Protein AF-N4WQI9-F1 (afdb_monomer_lite)

Organism: Cochliobolus heterostrophus (strain C4 / ATCC 48331 / race T) (NCBI:txid665024)

pLDDT: mean 83.62, std 10.81, range [50.0, 94.56]

Foldseek 3Di:
DDLVLLVVLLVCVVVVHDLVVSCVVVVHDSVCCCVQRVVVCVPPVDNDDDDDDDDDDPDDPVVVPPDD

Structure (mmCIF, N/CA/C/O backbone):
data_AF-N4WQI9-F1
#
_entry.id   AF-N4WQI9-F1
#
loop_
_atom_site.group_PDB
_atom_site.id
_atom_site.type_symbol
_atom_site.label_atom_id
_atom_site.label_alt_id
_atom_site.label_comp_id
_atom_site.label_asym_id
_atom_site.label_entity_id
_atom_site.label_seq_id
_atom_site.pdbx_PDB_ins_code
_atom_site.Cartn_x
_atom_site.Cartn_y
_atom_site.Cartn_z
_atom_site.occupancy
_atom_site.B_iso_or_equiv
_atom_site.auth_seq_id
_atom_site.auth_comp_id
_atom_site.auth_asym_id
_atom_site.auth_atom_id
_atom_site.pdbx_PDB_model_num
ATOM 1 N N . MET A 1 1 ? 7.884 7.632 3.432 1.00 77.88 1 MET A N 1
ATOM 2 C CA . MET A 1 1 ? 7.310 6.508 4.197 1.00 77.88 1 MET A CA 1
ATOM 3 C C . MET A 1 1 ? 8.201 5.313 3.958 1.00 77.88 1 MET A C 1
ATOM 5 O O . MET A 1 1 ? 8.491 5.040 2.798 1.00 77.88 1 MET A O 1
ATOM 9 N N . THR A 1 2 ? 8.715 4.695 5.014 1.00 88.88 2 THR A N 1
ATOM 10 C CA . THR A 1 2 ? 9.657 3.570 4.894 1.00 88.88 2 THR A CA 1
ATOM 11 C C . THR A 1 2 ? 8.927 2.287 4.487 1.00 88.88 2 THR A C 1
ATOM 13 O O . THR A 1 2 ? 7.703 2.217 4.610 1.00 88.88 2 THR A O 1
ATOM 16 N N . MET A 1 3 ? 9.652 1.265 4.014 1.00 87.88 3 MET A N 1
ATOM 17 C CA . MET A 1 3 ? 9.049 -0.047 3.717 1.00 87.88 3 MET A CA 1
ATOM 18 C C . MET A 1 3 ? 8.352 -0.639 4.946 1.00 87.88 3 MET A C 1
ATOM 20 O O . MET A 1 3 ? 7.181 -0.984 4.872 1.00 87.88 3 MET A O 1
ATOM 24 N N . TYR A 1 4 ? 9.002 -0.590 6.109 1.00 90.56 4 TYR A N 1
ATOM 25 C CA . TYR A 1 4 ? 8.414 -1.048 7.370 1.00 90.56 4 TYR A CA 1
ATOM 26 C C . TYR A 1 4 ? 7.070 -0.372 7.703 1.00 90.56 4 TYR A C 1
ATOM 28 O O . TYR A 1 4 ? 6.099 -1.033 8.072 1.00 90.56 4 TYR A O 1
ATOM 36 N N . GLN A 1 5 ? 6.972 0.950 7.516 1.00 90.31 5 GLN A N 1
ATOM 37 C CA . GLN A 1 5 ? 5.716 1.684 7.722 1.00 90.31 5 GLN A CA 1
ATOM 38 C C . GLN A 1 5 ? 4.623 1.246 6.736 1.00 90.31 5 GLN A C 1
ATOM 40 O O . GLN A 1 5 ? 3.451 1.189 7.109 1.00 90.31 5 GLN A O 1
ATOM 45 N N . ARG A 1 6 ? 4.991 0.918 5.490 1.00 89.44 6 ARG A N 1
ATOM 46 C CA . ARG A 1 6 ? 4.062 0.404 4.472 1.00 89.44 6 ARG A CA 1
ATOM 47 C C . ARG A 1 6 ? 3.503 -0.961 4.860 1.00 89.44 6 ARG A C 1
ATOM 49 O O . ARG A 1 6 ? 2.290 -1.140 4.801 1.00 89.44 6 ARG A O 1
ATOM 56 N N . ASP A 1 7 ? 4.354 -1.864 5.330 1.00 90.12 7 ASP A N 1
ATOM 57 C CA . ASP A 1 7 ? 3.943 -3.218 5.715 1.00 90.12 7 ASP A CA 1
ATOM 58 C C . ASP A 1 7 ? 3.043 -3.206 6.962 1.00 90.12 7 ASP A C 1
ATOM 60 O O . ASP A 1 7 ? 2.046 -3.926 7.029 1.00 90.12 7 ASP A O 1
ATOM 64 N N . ILE A 1 8 ? 3.326 -2.342 7.949 1.00 92.75 8 ILE A N 1
ATOM 65 C CA . ILE A 1 8 ? 2.406 -2.138 9.084 1.00 92.75 8 ILE A CA 1
ATOM 66 C C . ILE A 1 8 ? 1.077 -1.560 8.604 1.00 92.75 8 ILE A C 1
ATOM 68 O O . ILE A 1 8 ? 0.023 -2.008 9.046 1.00 92.75 8 ILE A O 1
ATOM 72 N N . THR A 1 9 ? 1.115 -0.574 7.708 1.00 91.25 9 THR A N 1
ATOM 73 C CA . THR A 1 9 ? -0.105 0.059 7.204 1.00 91.25 9 THR A CA 1
ATOM 74 C C . THR A 1 9 ? -1.021 -0.956 6.522 1.00 91.25 9 THR A C 1
ATOM 76 O O . THR A 1 9 ? -2.216 -0.966 6.801 1.00 91.25 9 THR A O 1
ATOM 79 N N . ILE A 1 10 ? -0.479 -1.836 5.676 1.00 89.62 10 ILE A N 1
ATOM 80 C CA . ILE A 1 10 ? -1.271 -2.887 5.021 1.00 89.62 10 ILE A CA 1
ATOM 81 C C . ILE A 1 10 ? -1.915 -3.801 6.053 1.00 89.62 10 ILE A C 1
ATOM 83 O O . ILE A 1 10 ? -3.114 -4.044 5.964 1.00 89.62 10 ILE A O 1
ATOM 87 N N . ARG A 1 11 ? -1.159 -4.248 7.063 1.00 91.31 11 ARG A N 1
ATOM 88 C CA . ARG A 1 11 ? -1.712 -5.081 8.139 1.00 91.31 11 ARG A CA 1
ATOM 89 C C . ARG A 1 11 ? -2.843 -4.380 8.890 1.00 91.31 11 ARG A C 1
ATOM 91 O O . ARG A 1 11 ? -3.836 -5.019 9.208 1.00 91.31 11 ARG A O 1
ATOM 98 N N . MET A 1 12 ? -2.726 -3.075 9.140 1.00 92.56 12 MET A N 1
ATOM 99 C CA . MET A 1 12 ? -3.801 -2.302 9.769 1.00 92.56 12 MET A CA 1
ATOM 100 C C . MET A 1 12 ? -5.049 -2.228 8.886 1.00 92.56 12 MET A C 1
ATOM 102 O O . MET A 1 12 ? -6.145 -2.461 9.383 1.00 92.56 12 MET A O 1
ATOM 106 N N . LEU A 1 13 ? -4.889 -1.956 7.588 1.00 89.56 13 LEU A N 1
ATOM 107 C CA . LEU A 1 13 ? -6.009 -1.906 6.642 1.00 89.56 13 LEU A CA 1
ATOM 108 C C . LEU A 1 13 ? -6.685 -3.277 6.484 1.00 89.56 13 LEU A C 1
ATOM 110 O O . LEU A 1 13 ? -7.908 -3.360 6.470 1.00 89.56 13 LEU A O 1
ATOM 114 N N . GLN A 1 14 ? -5.904 -4.358 6.418 1.00 89.00 14 GLN A N 1
ATOM 115 C CA . GLN A 1 14 ? -6.420 -5.733 6.392 1.00 89.00 14 GLN A CA 1
ATOM 116 C C . GLN A 1 14 ? -7.131 -6.112 7.696 1.00 89.00 14 GLN A C 1
ATOM 118 O O . GLN A 1 14 ? -8.090 -6.874 7.669 1.00 89.00 14 GLN A O 1
ATOM 123 N N . GLY A 1 15 ? -6.692 -5.551 8.823 1.00 92.00 15 GLY A N 1
ATOM 124 C CA . GLY A 1 15 ? -7.359 -5.671 10.118 1.00 92.00 15 GLY A CA 1
ATOM 125 C C . GLY A 1 15 ? -8.615 -4.806 10.271 1.00 92.00 15 GLY A C 1
ATOM 126 O O . GLY A 1 15 ? -9.176 -4.773 11.360 1.00 92.00 15 GLY A O 1
ATOM 127 N N . GLY A 1 16 ? -9.047 -4.095 9.222 1.00 91.88 16 GLY A N 1
ATOM 128 C CA . GLY A 1 16 ? -10.267 -3.283 9.226 1.00 91.88 16 GLY A CA 1
ATOM 129 C C . GLY A 1 16 ? -10.087 -1.832 9.678 1.00 91.88 16 GLY A C 1
ATOM 130 O O . GLY A 1 16 ? -11.079 -1.116 9.789 1.00 91.88 16 GLY A O 1
ATOM 131 N N . ALA A 1 17 ? -8.854 -1.368 9.913 1.00 93.00 17 ALA A N 1
ATOM 132 C CA . ALA A 1 17 ? -8.614 0.039 10.222 1.00 93.00 17 ALA A CA 1
ATOM 133 C C . ALA A 1 17 ? -8.990 0.931 9.031 1.00 93.00 17 ALA A C 1
ATO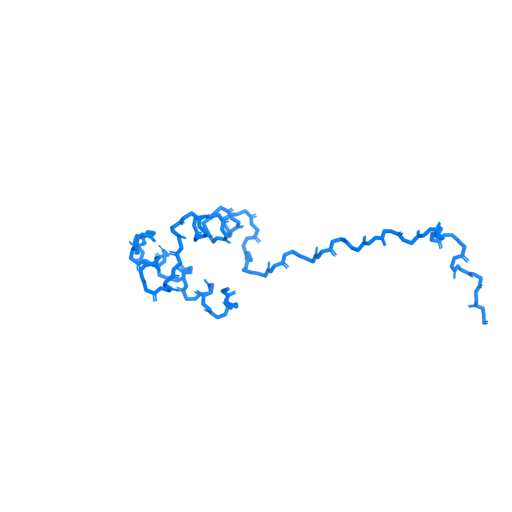M 135 O O . ALA A 1 17 ? -8.730 0.609 7.867 1.00 93.00 17 ALA A O 1
ATOM 136 N N . THR A 1 18 ? -9.549 2.097 9.323 1.00 92.12 18 THR A N 1
ATOM 137 C CA . THR A 1 18 ? -9.905 3.081 8.303 1.00 92.12 18 THR A CA 1
ATOM 138 C C . THR A 1 18 ? -8.670 3.820 7.785 1.00 92.12 18 THR A C 1
ATOM 140 O O . THR A 1 18 ? -7.648 3.969 8.462 1.00 92.12 18 THR A O 1
ATOM 143 N N . LEU A 1 19 ? -8.774 4.373 6.573 1.00 91.31 19 LEU A N 1
ATOM 144 C CA . LEU A 1 19 ? -7.707 5.191 5.985 1.00 91.31 19 LEU A CA 1
ATOM 145 C C . LEU A 1 19 ? -7.341 6.403 6.860 1.00 91.31 19 LEU A C 1
ATOM 147 O O . LEU A 1 19 ? -6.178 6.802 6.876 1.00 91.31 19 LEU A O 1
ATOM 151 N N . SER A 1 20 ? -8.311 6.977 7.579 1.00 92.69 20 SER A N 1
ATOM 152 C CA . SER A 1 20 ? -8.110 8.159 8.428 1.00 92.69 20 SER A CA 1
ATOM 153 C C . SER A 1 20 ? -7.329 7.833 9.708 1.00 92.69 20 SER A C 1
ATOM 155 O O . SER A 1 20 ? -6.413 8.565 10.089 1.00 92.69 20 SER A O 1
ATOM 157 N N . GLU A 1 21 ? -7.609 6.690 10.335 1.00 93.69 21 GLU A N 1
ATOM 158 C CA . GLU A 1 21 ? -6.873 6.221 11.519 1.00 93.69 21 GLU A CA 1
ATOM 159 C C . GLU A 1 21 ? -5.414 5.918 11.180 1.00 93.69 21 GLU A C 1
ATOM 161 O O . GLU A 1 21 ? -4.488 6.340 11.878 1.00 93.69 21 GLU A O 1
ATOM 166 N N . VAL A 1 22 ? -5.191 5.236 10.057 1.00 93.25 22 VAL A N 1
ATOM 167 C CA . VAL A 1 22 ? -3.846 4.952 9.555 1.00 93.25 22 VAL A CA 1
ATOM 168 C C . VAL A 1 22 ? -3.111 6.252 9.202 1.00 93.25 22 VAL A C 1
ATOM 170 O O . VAL A 1 22 ? -1.943 6.416 9.559 1.00 93.25 22 VAL A O 1
ATOM 173 N N . ALA A 1 23 ? -3.783 7.190 8.528 1.00 92.62 23 ALA A N 1
ATOM 174 C CA . ALA A 1 23 ? -3.239 8.505 8.186 1.00 92.62 23 ALA A CA 1
ATOM 175 C C . ALA A 1 23 ? -2.762 9.265 9.422 1.00 92.62 23 ALA A C 1
ATOM 177 O O . ALA A 1 23 ? -1.627 9.751 9.449 1.00 92.62 23 ALA A O 1
ATOM 178 N N . THR A 1 24 ? -3.597 9.283 10.457 1.00 94.56 24 THR A N 1
ATOM 179 C CA . THR A 1 24 ? -3.303 9.915 11.743 1.00 94.56 24 THR A CA 1
ATOM 180 C C . THR A 1 24 ? -2.100 9.258 12.414 1.00 94.56 24 THR A C 1
ATOM 182 O O . THR A 1 24 ? -1.155 9.947 12.792 1.00 94.56 24 THR A O 1
ATOM 185 N N . LYS A 1 25 ? -2.062 7.920 12.473 1.00 93.19 25 LYS A N 1
ATOM 186 C CA . LYS A 1 25 ? -0.975 7.172 13.122 1.00 93.19 25 LYS A CA 1
ATOM 187 C C . LYS A 1 25 ? 0.398 7.417 12.495 1.00 93.19 25 LYS A C 1
ATOM 189 O O . LYS A 1 25 ? 1.396 7.473 13.207 1.00 93.19 25 LYS A O 1
ATOM 194 N N . PHE A 1 26 ? 0.466 7.531 11.171 1.00 91.00 26 PHE A N 1
ATOM 195 C CA . PHE A 1 26 ? 1.734 7.713 10.456 1.00 91.00 26 PHE A CA 1
ATOM 196 C C . PHE A 1 26 ? 2.037 9.171 10.091 1.00 91.00 26 PHE A C 1
ATOM 198 O O . PHE A 1 26 ? 3.072 9.429 9.466 1.00 91.00 26 PHE A O 1
ATOM 205 N N . GLY A 1 27 ? 1.159 10.116 10.445 1.00 92.38 27 GLY A N 1
ATOM 206 C CA . GLY A 1 27 ? 1.294 11.528 10.085 1.00 92.38 27 GLY A CA 1
ATOM 207 C C . GLY A 1 27 ? 1.346 11.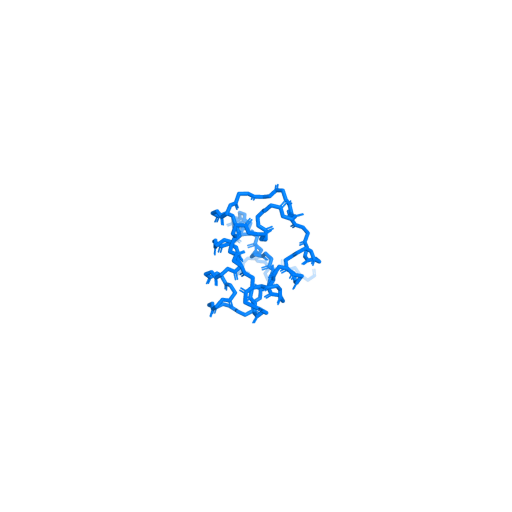737 8.569 1.00 92.38 27 GLY A C 1
ATOM 208 O O . GLY A 1 27 ? 2.214 12.448 8.056 1.00 92.38 27 GLY A O 1
ATOM 209 N N . ARG A 1 28 ? 0.484 11.043 7.815 1.00 90.19 28 ARG A N 1
ATOM 210 C CA . ARG A 1 28 ? 0.451 11.093 6.343 1.00 90.19 28 ARG A CA 1
ATOM 211 C C . ARG A 1 28 ? -0.927 11.457 5.830 1.00 90.19 28 ARG A C 1
ATOM 213 O O . ARG A 1 28 ? -1.930 11.131 6.441 1.00 90.19 28 ARG A O 1
ATOM 220 N N . ALA A 1 29 ? -0.968 12.079 4.654 1.00 91.50 29 ALA A N 1
ATOM 221 C CA . ALA A 1 29 ? -2.228 12.373 3.990 1.00 91.50 29 ALA A CA 1
ATOM 222 C C . ALA A 1 29 ? -2.974 11.068 3.624 1.00 91.50 29 ALA A C 1
ATOM 224 O O . ALA A 1 29 ? -2.344 10.161 3.060 1.00 91.50 29 ALA A O 1
ATOM 225 N N . PRO A 1 30 ? -4.301 10.983 3.838 1.00 90.56 30 PRO A N 1
ATOM 226 C CA . PRO A 1 30 ? -5.100 9.809 3.470 1.00 90.56 30 PRO A CA 1
ATOM 227 C C . PRO A 1 30 ? -4.956 9.418 1.993 1.00 90.56 30 PRO A C 1
ATOM 229 O O . PRO A 1 30 ? -4.845 8.239 1.661 1.00 90.56 30 PRO A O 1
ATOM 232 N N . SER A 1 31 ? -4.845 10.409 1.101 1.00 91.06 31 SER A N 1
ATOM 233 C CA . SER A 1 31 ? -4.619 10.208 -0.338 1.00 91.06 31 SER A CA 1
ATOM 234 C C . SER A 1 31 ? -3.310 9.473 -0.645 1.00 91.06 31 SER A C 1
ATOM 236 O O . SER A 1 31 ? -3.238 8.677 -1.584 1.00 91.06 31 SER A O 1
ATOM 238 N N . THR A 1 32 ? -2.273 9.697 0.167 1.00 87.88 32 THR A N 1
ATOM 239 C CA . THR A 1 32 ? -0.980 9.020 0.025 1.00 87.88 32 THR A CA 1
ATOM 240 C C . THR A 1 32 ? -1.111 7.543 0.3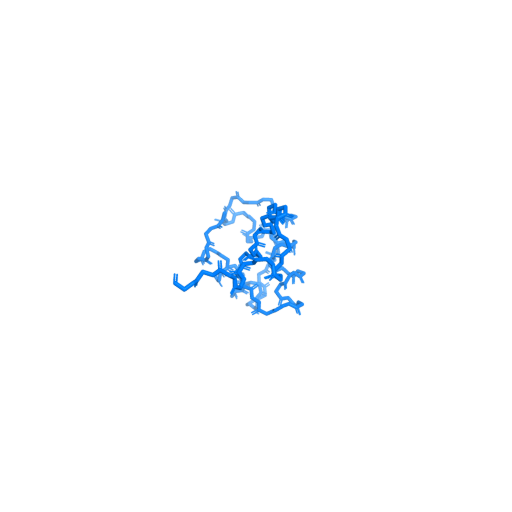74 1.00 87.88 32 THR A C 1
ATOM 242 O O . THR A 1 32 ? -0.592 6.709 -0.365 1.00 87.88 32 THR A O 1
ATOM 245 N N . ILE A 1 33 ? -1.835 7.213 1.448 1.00 90.12 33 ILE A N 1
ATOM 246 C CA . ILE A 1 33 ? -2.092 5.825 1.861 1.00 90.12 33 ILE A CA 1
ATOM 247 C C . ILE A 1 33 ? -2.967 5.116 0.828 1.00 90.12 33 ILE A C 1
ATOM 249 O O . ILE A 1 33 ? -2.595 4.043 0.355 1.00 90.12 33 ILE A O 1
ATOM 253 N N . HIS A 1 34 ? -4.069 5.741 0.410 1.00 88.69 34 HIS A N 1
ATOM 254 C CA . HIS A 1 34 ? -4.968 5.178 -0.594 1.00 88.69 34 HIS A CA 1
ATOM 255 C C . HIS A 1 34 ? -4.221 4.836 -1.894 1.00 88.69 34 HIS A C 1
ATOM 257 O O . HIS A 1 34 ? -4.267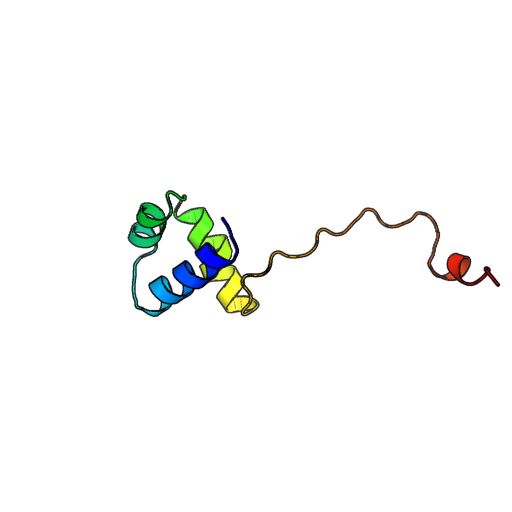 3.703 -2.372 1.00 88.69 34 HIS A O 1
ATOM 263 N N . ARG A 1 35 ? -3.438 5.778 -2.435 1.00 83.31 35 ARG A N 1
ATOM 264 C CA . ARG A 1 35 ? -2.700 5.556 -3.686 1.00 83.31 35 ARG A CA 1
ATOM 265 C C . ARG A 1 35 ? -1.585 4.518 -3.544 1.00 83.31 35 ARG A C 1
ATOM 267 O O . ARG A 1 35 ? -1.468 3.631 -4.384 1.00 83.31 35 ARG A O 1
ATOM 274 N N . LEU A 1 36 ? -0.723 4.655 -2.532 1.00 74.94 36 LEU A N 1
ATOM 275 C CA . LEU A 1 36 ? 0.481 3.821 -2.418 1.00 74.94 36 LEU A CA 1
ATOM 276 C C . LEU A 1 36 ? 0.202 2.414 -1.913 1.00 74.94 36 LEU A C 1
ATOM 278 O O . LEU A 1 36 ? 1.009 1.533 -2.197 1.00 74.94 36 LEU A O 1
ATOM 282 N N . LEU A 1 37 ? -0.860 2.221 -1.135 1.00 78.31 37 LEU A N 1
ATOM 283 C CA . LEU A 1 37 ? -1.065 0.973 -0.410 1.00 78.31 37 LEU A CA 1
ATOM 284 C C . LEU A 1 37 ? -2.407 0.329 -0.654 1.00 78.31 37 LEU A C 1
ATOM 286 O O . LEU A 1 37 ? -2.457 -0.885 -0.610 1.00 78.31 37 LEU A O 1
ATOM 290 N N . TYR A 1 38 ? -3.465 1.077 -0.945 1.00 74.06 38 TYR A N 1
ATOM 291 C CA . TYR A 1 38 ? -4.720 0.429 -1.307 1.00 74.06 38 TYR A CA 1
ATOM 292 C C . TYR A 1 38 ? -4.700 0.026 -2.785 1.00 74.06 38 TYR A C 1
ATOM 294 O O . TYR A 1 38 ? -4.698 -1.157 -3.108 1.00 74.06 38 TYR A O 1
ATOM 302 N N . VAL A 1 39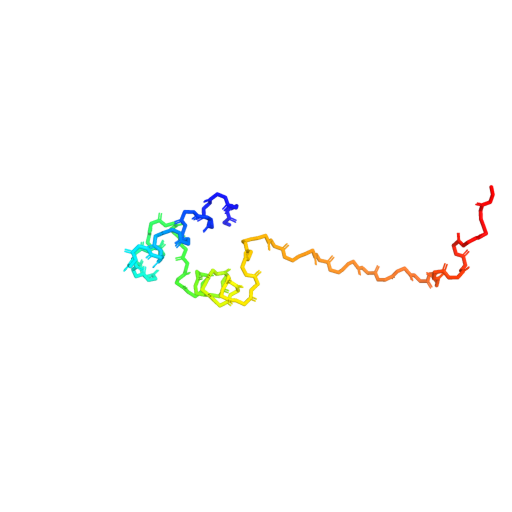 ? -4.552 0.999 -3.688 1.00 81.44 39 VAL A N 1
ATOM 303 C CA . VAL A 1 39 ? -4.627 0.772 -5.145 1.00 81.44 39 VAL A CA 1
ATOM 304 C C . VAL A 1 39 ? -3.421 0.001 -5.685 1.00 81.44 39 VAL A C 1
ATOM 306 O O . VAL A 1 39 ? -3.548 -0.909 -6.501 1.00 81.44 39 VAL A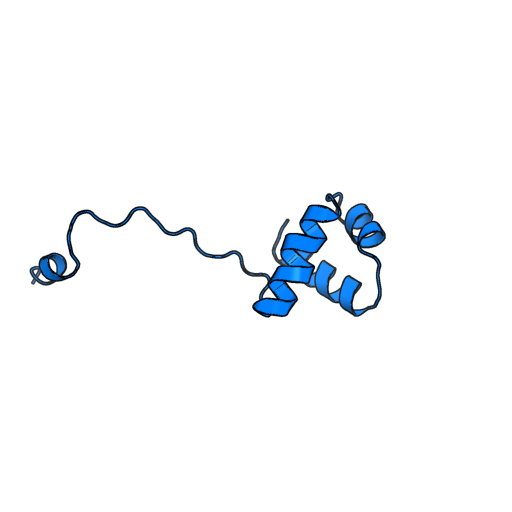 O 1
ATOM 309 N N . LYS A 1 40 ? -2.212 0.366 -5.257 1.00 84.31 40 LYS A N 1
ATOM 310 C CA . LYS A 1 40 ? -1.001 -0.298 -5.747 1.00 84.31 40 LYS A CA 1
ATOM 311 C C . LYS A 1 40 ? -0.874 -1.721 -5.202 1.00 84.31 40 LYS A C 1
ATOM 313 O O . LYS A 1 40 ? -0.528 -2.628 -5.944 1.00 84.31 40 LYS A O 1
ATOM 318 N N . PHE A 1 41 ? -1.138 -1.933 -3.914 1.00 85.69 41 PHE A N 1
ATOM 319 C CA . PHE A 1 41 ? -0.972 -3.262 -3.331 1.00 85.69 41 PHE A CA 1
ATOM 320 C C . PHE A 1 41 ? -2.023 -4.246 -3.847 1.00 85.69 41 PHE A C 1
ATOM 322 O O . PHE A 1 41 ? -1.678 -5.393 -4.105 1.00 85.69 41 PHE A O 1
ATOM 329 N N . SER A 1 42 ? -3.265 -3.802 -4.074 1.00 84.00 42 SER A N 1
ATOM 330 C CA . SER A 1 42 ? -4.297 -4.657 -4.675 1.00 84.00 42 SER A CA 1
ATOM 331 C C . SER A 1 42 ? -3.954 -5.092 -6.102 1.00 84.00 42 SER A C 1
ATOM 333 O O . SER A 1 42 ? -4.378 -6.158 -6.531 1.00 84.00 42 SER A O 1
ATOM 335 N N . THR A 1 43 ? -3.163 -4.295 -6.827 1.00 87.19 43 THR A N 1
ATOM 336 C CA . THR A 1 43 ? -2.783 -4.576 -8.218 1.00 87.19 43 THR A CA 1
ATOM 337 C C . THR A 1 43 ? -1.473 -5.343 -8.349 1.00 87.19 43 THR A C 1
ATOM 339 O O . THR A 1 43 ? -1.373 -6.230 -9.190 1.00 87.19 43 THR A O 1
ATOM 342 N N . THR A 1 44 ? -0.453 -5.018 -7.550 1.00 86.94 44 THR A N 1
ATOM 343 C CA . THR A 1 44 ? 0.884 -5.616 -7.695 1.00 86.94 44 THR A CA 1
ATOM 344 C C . THR A 1 44 ? 1.266 -6.551 -6.561 1.00 86.94 44 THR A C 1
ATOM 346 O O . THR A 1 44 ? 2.276 -7.234 -6.679 1.00 86.94 44 THR A O 1
ATOM 349 N N . THR A 1 45 ? 0.519 -6.583 -5.455 1.00 86.44 45 THR A N 1
ATOM 350 C CA . THR A 1 45 ? 0.858 -7.329 -4.225 1.00 86.44 45 THR A CA 1
ATOM 351 C C . THR A 1 45 ? 2.237 -6.981 -3.647 1.00 86.44 45 THR A C 1
ATOM 353 O O . THR A 1 45 ? 2.858 -7.782 -2.956 1.00 86.44 45 THR A O 1
ATOM 356 N N . THR A 1 46 ? 2.746 -5.766 -3.909 1.00 86.31 46 THR A N 1
ATOM 357 C CA . THR A 1 46 ? 4.066 -5.328 -3.416 1.00 86.31 46 THR A CA 1
ATOM 358 C C . THR A 1 46 ? 4.031 -3.939 -2.778 1.00 86.31 46 THR A C 1
ATOM 360 O O . THR A 1 46 ? 3.354 -3.023 -3.255 1.00 86.31 46 THR A O 1
ATOM 363 N N . THR A 1 47 ? 4.824 -3.753 -1.719 1.00 85.50 47 THR A N 1
ATOM 364 C CA . THR A 1 47 ? 5.107 -2.439 -1.112 1.00 85.50 47 THR A CA 1
ATOM 365 C C . THR A 1 47 ? 6.349 -1.763 -1.694 1.00 85.50 47 THR A C 1
ATOM 367 O O . THR A 1 47 ? 6.558 -0.565 -1.474 1.00 85.50 47 THR A O 1
ATOM 370 N N . CYS A 1 48 ? 7.141 -2.490 -2.487 1.00 85.81 48 CYS A N 1
ATOM 371 C CA . CYS A 1 48 ? 8.387 -2.026 -3.094 1.00 85.81 48 CYS A CA 1
ATOM 372 C C . CYS A 1 48 ? 8.145 -0.921 -4.121 1.00 85.81 48 CYS A C 1
ATOM 374 O O . CYS A 1 48 ? 7.278 -1.043 -4.986 1.00 85.81 48 CYS A O 1
ATOM 376 N N . ASP A 1 49 ? 8.907 0.169 -4.054 1.00 85.25 49 ASP A N 1
ATOM 377 C CA . ASP A 1 49 ? 8.815 1.238 -5.049 1.00 85.25 49 ASP A CA 1
ATOM 378 C C . ASP A 1 49 ? 9.265 0.749 -6.430 1.00 85.25 49 ASP A C 1
ATOM 380 O O . ASP A 1 49 ? 10.176 -0.068 -6.557 1.00 85.25 49 ASP A O 1
ATOM 384 N N . ARG A 1 50 ? 8.607 1.253 -7.481 1.00 83.44 50 ARG A N 1
ATOM 385 C CA . ARG A 1 50 ? 9.001 0.929 -8.852 1.00 83.44 50 ARG A CA 1
ATOM 386 C C . ARG A 1 50 ? 10.380 1.544 -9.118 1.00 83.44 50 ARG A C 1
ATOM 388 O O . ARG A 1 50 ? 10.557 2.730 -8.816 1.00 83.44 50 ARG A O 1
ATOM 395 N N . PRO A 1 51 ? 11.333 0.798 -9.705 1.00 85.88 51 PRO A N 1
ATOM 396 C CA . PRO A 1 51 ? 12.599 1.381 -10.115 1.00 85.88 51 PRO A CA 1
ATOM 397 C C . PRO A 1 51 ? 12.333 2.518 -11.101 1.00 85.88 51 PRO A C 1
ATOM 399 O O . PRO A 1 51 ? 11.488 2.408 -11.995 1.00 85.88 51 PRO A O 1
ATOM 402 N N . ARG A 1 52 ? 13.043 3.634 -10.928 1.00 84.75 52 ARG A N 1
ATOM 403 C CA . ARG A 1 52 ? 12.973 4.736 -11.886 1.00 84.75 52 ARG A CA 1
ATOM 404 C C . ARG A 1 52 ? 13.589 4.257 -13.193 1.00 84.75 52 ARG A C 1
ATOM 406 O O . ARG A 1 52 ? 14.706 3.745 -13.192 1.00 84.75 52 ARG A O 1
ATOM 413 N N . SER A 1 53 ? 12.875 4.433 -14.300 1.00 85.50 53 SER A N 1
ATOM 414 C CA . SER A 1 53 ? 13.477 4.271 -15.618 1.00 85.50 53 SER A CA 1
ATOM 415 C C . SER A 1 53 ? 14.563 5.333 -15.764 1.00 85.50 53 SER A C 1
ATOM 417 O O . SER A 1 53 ? 14.269 6.529 -15.765 1.00 85.50 53 SER A O 1
ATOM 419 N N . GLY A 1 54 ? 15.821 4.897 -15.819 1.00 84.69 54 GLY A N 1
ATOM 420 C CA . GLY A 1 54 ? 16.932 5.780 -16.147 1.00 84.69 54 GLY A CA 1
ATOM 421 C C . GLY A 1 54 ? 16.794 6.323 -17.568 1.00 84.69 54 GLY A C 1
ATOM 422 O O . GLY A 1 54 ? 16.021 5.807 -18.379 1.00 84.69 54 GLY A O 1
ATOM 423 N N . ARG A 1 55 ? 17.570 7.363 -17.883 1.00 82.31 55 ARG A N 1
ATOM 424 C CA . ARG A 1 55 ? 17.683 7.846 -19.261 1.00 82.31 55 ARG A CA 1
ATOM 425 C C . ARG A 1 55 ? 18.236 6.705 -20.129 1.00 82.31 55 ARG A C 1
ATOM 427 O O . ARG A 1 55 ? 19.277 6.151 -19.766 1.00 82.31 55 ARG A O 1
ATOM 434 N N . PRO A 1 56 ? 17.583 6.342 -21.246 1.00 81.94 56 PRO A N 1
ATOM 435 C CA . PRO A 1 56 ? 18.121 5.327 -22.142 1.00 81.94 56 PRO A CA 1
ATOM 436 C C . PRO A 1 56 ? 19.504 5.760 -22.643 1.00 81.94 56 PRO A C 1
ATOM 438 O O . PRO A 1 56 ? 19.726 6.936 -22.942 1.00 81.94 56 PRO A O 1
ATOM 441 N N . SER A 1 57 ? 20.451 4.821 -22.702 1.00 77.38 57 SER A N 1
ATOM 442 C CA . SER A 1 57 ? 21.771 5.108 -23.261 1.00 77.38 57 SER A CA 1
ATOM 443 C C . SER A 1 57 ? 21.651 5.379 -24.757 1.00 77.38 57 SER A C 1
ATOM 445 O O . SER A 1 57 ? 20.971 4.635 -25.454 1.00 77.38 57 SER A O 1
ATOM 447 N N . ILE A 1 58 ? 22.351 6.407 -25.245 1.00 76.81 58 ILE A N 1
ATOM 448 C CA . ILE A 1 58 ? 22.377 6.787 -26.671 1.00 76.81 58 ILE A CA 1
ATOM 449 C C . ILE A 1 58 ? 22.891 5.630 -27.544 1.00 76.81 58 ILE A C 1
ATOM 451 O O . ILE A 1 58 ? 22.455 5.458 -28.676 1.00 76.81 58 ILE A O 1
ATOM 455 N N . LEU A 1 59 ? 23.786 4.801 -26.999 1.00 74.94 59 LEU A N 1
ATOM 456 C CA . LEU A 1 59 ? 24.264 3.601 -27.674 1.00 74.94 59 LEU A CA 1
ATOM 457 C C . LEU A 1 59 ? 23.200 2.499 -27.631 1.00 74.94 59 LEU A C 1
ATOM 459 O O . LEU A 1 59 ? 22.785 2.059 -26.552 1.00 74.94 59 LEU A O 1
ATOM 463 N N . LEU A 1 60 ? 22.814 2.031 -28.819 1.00 67.94 60 LEU A N 1
ATOM 464 C CA . LEU A 1 60 ? 21.990 0.841 -29.013 1.00 67.94 60 LEU A CA 1
ATOM 465 C C . LEU A 1 60 ? 22.694 -0.389 -28.427 1.00 67.94 60 LEU A C 1
ATOM 467 O O . LEU A 1 60 ? 23.915 -0.530 -28.511 1.00 67.94 60 LEU A O 1
ATOM 471 N N . ALA A 1 61 ? 21.917 -1.320 -27.870 1.00 64.56 61 ALA A N 1
ATOM 472 C CA . ALA A 1 61 ? 22.436 -2.545 -27.258 1.00 64.56 61 ALA A CA 1
ATOM 473 C C . ALA A 1 61 ? 23.345 -3.367 -28.201 1.00 64.56 61 ALA A C 1
ATOM 475 O O . ALA A 1 61 ? 24.281 -4.011 -27.735 1.00 64.56 61 ALA A O 1
ATOM 476 N N . LEU A 1 62 ? 23.124 -3.279 -29.520 1.00 61.94 62 LEU A N 1
ATOM 477 C CA . LEU A 1 62 ? 23.936 -3.925 -30.559 1.00 61.94 62 LEU A CA 1
ATOM 478 C C . LEU A 1 62 ? 25.401 -3.452 -30.582 1.00 61.94 62 LEU A C 1
ATOM 480 O O . LEU A 1 62 ? 26.292 -4.263 -30.812 1.00 61.94 62 LEU A O 1
ATOM 484 N N . GLN A 1 63 ? 25.677 -2.178 -30.282 1.00 60.03 63 GLN A N 1
ATOM 485 C CA . GLN A 1 63 ? 27.045 -1.635 -30.271 1.00 60.03 63 GLN A CA 1
ATOM 486 C C . GLN A 1 63 ? 27.840 -2.004 -29.011 1.00 60.03 63 GLN A C 1
ATOM 488 O O . GLN A 1 63 ? 29.066 -1.970 -29.034 1.00 60.03 63 GLN A O 1
ATOM 493 N N . LYS A 1 64 ? 27.178 -2.398 -27.913 1.00 59.81 64 LYS A N 1
ATOM 494 C CA . LYS A 1 64 ? 27.865 -2.821 -26.676 1.00 59.81 64 LYS A CA 1
ATOM 495 C C . LYS A 1 64 ? 28.560 -4.184 -26.795 1.00 59.81 64 LYS A C 1
ATOM 497 O O . LYS A 1 64 ? 29.377 -4.498 -25.938 1.00 59.81 64 LYS A O 1
ATOM 502 N N . LYS A 1 65 ? 28.255 -4.982 -27.829 1.00 56.75 65 LYS A N 1
ATOM 503 C CA . LYS A 1 65 ? 28.782 -6.349 -28.011 1.00 56.75 65 LYS A CA 1
ATOM 504 C C . LYS A 1 65 ? 30.225 -6.401 -28.549 1.00 56.75 65 LYS A C 1
ATOM 506 O O . LYS A 1 65 ? 30.768 -7.486 -28.704 1.00 56.75 65 LYS A O 1
ATOM 511 N N . ILE A 1 66 ? 30.858 -5.255 -28.810 1.00 58.44 66 ILE A N 1
ATOM 512 C CA . ILE A 1 66 ? 32.256 -5.173 -29.258 1.00 58.44 66 ILE A CA 1
ATOM 513 C C . ILE A 1 66 ? 33.119 -4.681 -28.091 1.00 58.44 66 ILE A C 1
ATOM 515 O O . ILE A 1 66 ? 33.518 -3.522 -28.045 1.00 58.44 66 ILE A O 1
ATOM 519 N N . LYS A 1 67 ? 33.360 -5.542 -27.106 1.00 54.53 67 LYS A N 1
ATOM 520 C CA . LYS A 1 67 ? 34.468 -5.402 -26.152 1.00 54.53 67 LYS A CA 1
ATOM 521 C C . LYS A 1 67 ? 34.882 -6.811 -25.732 1.00 54.53 67 LYS A C 1
ATOM 523 O O . LYS A 1 67 ? 34.181 -7.433 -24.937 1.00 54.53 67 LYS A O 1
ATOM 528 N N . TYR A 1 68 ? 35.949 -7.299 -26.364 1.00 50.00 68 TYR A N 1
ATOM 529 C CA . TYR A 1 68 ? 36.787 -8.391 -25.869 1.00 50.00 68 TYR A CA 1
ATOM 530 C C . TYR A 1 68 ? 37.800 -7.808 -24.886 1.00 50.00 68 TYR A C 1
ATOM 532 O O . TYR A 1 68 ? 38.218 -6.648 -25.127 1.00 50.00 68 TYR A O 1
#

Radius of gyration: 18.74 Å; chains: 1; bounding box: 47×21×44 Å

Secondary structure (DSSP, 8-state):
--HHHHHHHHHHHHTT--HHHHHHHHT--HHHHIIIIIIHHHHHS--SPPPP-PPPPSS-GGGGG---

Sequence (68 aa):
MTMYQRDITIRMLQGGATLSEVATKFGRAPSTIHRLLYVKFSTTTTTCDRPRSGRPSILLALQKKIKY